Protein AF-A0A497B2B5-F1 (afdb_monomer_lite)

Secondary structure (DSSP, 8-state):
-EEEEEEE-TTS-EEEEEEE-----SS--SHHHHHHHHHHHHHHHHHHHHHHHHH--TT-EEEEEEES-HHHHHHHHHTT--EEE----------

pLDDT: mean 87.75, std 13.67, range [36.81, 96.06]

Foldseek 3Di:
DKKKWWKAALVRDIDIDMDDDDDPPQDDDDPVSVVVVVVRVVVRVVVVVVVCVVPPDPRMDTQEMEDCRPVVQVVVVVVVGHYDYDDDPPDPPDD

Radius of gyration: 14.52 Å; chains: 1; bounding box: 33×21×46 Å

Structure (mmCIF, N/CA/C/O backbone):
data_AF-A0A497B2B5-F1
#
_entry.id   AF-A0A497B2B5-F1
#
loop_
_atom_site.group_PDB
_atom_site.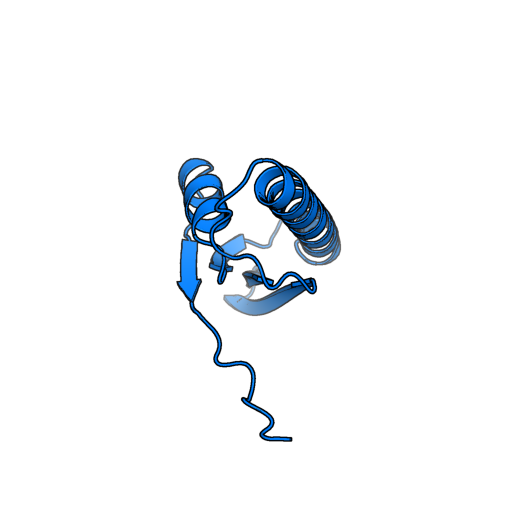id
_atom_site.type_symbol
_atom_site.label_atom_id
_atom_site.label_alt_id
_atom_site.label_comp_id
_atom_site.label_asym_id
_atom_site.label_entity_id
_atom_site.label_seq_id
_atom_site.pdbx_PDB_ins_code
_atom_site.Cartn_x
_atom_site.Cartn_y
_atom_site.Cartn_z
_atom_site.occupancy
_atom_site.B_iso_or_equiv
_atom_site.auth_seq_id
_atom_site.auth_comp_id
_atom_site.auth_asym_id
_atom_site.auth_atom_id
_atom_site.pdbx_PDB_model_num
ATOM 1 N N . MET A 1 1 ? -3.405 1.076 -10.715 1.00 90.25 1 MET A N 1
ATOM 2 C CA . MET A 1 1 ? -2.620 1.257 -9.483 1.00 90.25 1 MET A CA 1
ATOM 3 C C . MET A 1 1 ? -3.504 1.810 -8.380 1.00 90.25 1 MET A C 1
ATOM 5 O O . MET A 1 1 ? -4.002 2.931 -8.494 1.00 90.25 1 MET A O 1
ATOM 9 N N . PHE A 1 2 ? -3.686 1.042 -7.312 1.00 93.62 2 PHE A N 1
ATOM 10 C CA . PHE A 1 2 ? -4.452 1.431 -6.137 1.00 93.62 2 PHE A CA 1
ATOM 11 C C . PHE A 1 2 ? -3.840 0.903 -4.834 1.00 93.62 2 PHE A C 1
ATOM 13 O O . PHE A 1 2 ? -3.102 -0.081 -4.806 1.00 93.62 2 PHE A O 1
ATOM 20 N N . ILE A 1 3 ? -4.193 1.567 -3.735 1.00 94.88 3 ILE A N 1
ATOM 21 C CA . ILE A 1 3 ? -4.059 1.054 -2.370 1.00 94.88 3 ILE A CA 1
ATOM 22 C C . ILE A 1 3 ? -5.425 1.211 -1.712 1.00 94.88 3 ILE A C 1
ATOM 24 O O . ILE A 1 3 ? -5.982 2.312 -1.680 1.00 94.88 3 ILE A O 1
ATOM 28 N N . ARG A 1 4 ? -5.969 0.118 -1.184 1.00 95.38 4 ARG A N 1
ATOM 29 C CA . ARG A 1 4 ? -7.200 0.102 -0.396 1.00 95.38 4 ARG A CA 1
ATOM 30 C C . ARG A 1 4 ? -6.892 -0.446 0.982 1.00 95.38 4 ARG A C 1
ATOM 32 O O . ARG A 1 4 ? -6.310 -1.512 1.082 1.00 95.38 4 ARG A O 1
ATOM 39 N N . ALA A 1 5 ? -7.321 0.231 2.033 1.00 94.75 5 ALA A N 1
ATOM 40 C CA . ALA A 1 5 ? -7.276 -0.315 3.382 1.00 94.75 5 ALA A CA 1
ATOM 41 C C . ALA A 1 5 ? -8.675 -0.513 3.937 1.00 94.75 5 ALA A C 1
ATOM 43 O O . ALA A 1 5 ? -9.539 0.342 3.743 1.00 94.75 5 ALA A O 1
ATOM 44 N N . THR A 1 6 ? -8.861 -1.618 4.647 1.00 94.44 6 THR A N 1
ATOM 45 C CA . THR A 1 6 ? -10.015 -1.838 5.515 1.00 94.44 6 THR A CA 1
ATOM 46 C C . THR A 1 6 ? -9.635 -1.387 6.916 1.00 94.44 6 THR A C 1
ATOM 48 O O . THR A 1 6 ? -8.645 -1.858 7.478 1.00 94.44 6 THR A O 1
ATOM 51 N N . ILE A 1 7 ? -10.402 -0.448 7.457 1.00 93.00 7 ILE A N 1
ATOM 52 C CA . ILE A 1 7 ? -10.182 0.150 8.770 1.00 93.00 7 ILE A CA 1
ATOM 53 C C . ILE A 1 7 ? -11.348 -0.240 9.662 1.00 93.00 7 ILE A C 1
ATOM 55 O O . ILE A 1 7 ? -12.499 -0.145 9.239 1.00 93.00 7 ILE A O 1
ATOM 59 N N . ARG A 1 8 ? -11.043 -0.662 10.886 1.00 93.50 8 ARG A N 1
ATOM 60 C CA . ARG A 1 8 ? -12.016 -0.996 11.919 1.00 93.50 8 ARG A CA 1
ATOM 61 C C . ARG A 1 8 ? -12.015 0.075 12.997 1.00 93.50 8 ARG A C 1
ATOM 63 O O . ARG A 1 8 ? -10.952 0.473 13.469 1.00 93.50 8 ARG A O 1
ATOM 70 N N . ASN A 1 9 ? -13.197 0.536 13.382 1.00 90.75 9 ASN A N 1
ATOM 71 C CA . ASN A 1 9 ? -13.357 1.466 14.493 1.00 90.75 9 ASN A CA 1
ATOM 72 C C . ASN A 1 9 ? -13.510 0.725 15.835 1.00 90.75 9 ASN A C 1
ATOM 74 O O . ASN A 1 9 ? -13.653 -0.499 15.889 1.00 90.75 9 ASN A O 1
ATOM 78 N N . ARG A 1 10 ? -13.533 1.476 16.941 1.00 88.44 10 ARG A N 1
ATOM 79 C CA . ARG A 1 10 ? -13.710 0.931 18.299 1.00 88.44 10 ARG A CA 1
ATOM 80 C C . ARG A 1 10 ? -15.024 0.162 18.503 1.00 88.44 10 ARG A C 1
ATOM 82 O O . ARG A 1 10 ? -15.085 -0.707 19.369 1.00 88.44 10 ARG A O 1
ATOM 89 N N . ASN A 1 11 ? -16.053 0.464 17.715 1.00 90.62 11 ASN A N 1
ATOM 90 C CA . ASN A 1 11 ? -17.356 -0.203 17.777 1.00 90.62 11 ASN A CA 1
ATOM 91 C C . ASN A 1 11 ? -17.380 -1.519 16.978 1.00 90.62 11 ASN A C 1
ATOM 93 O O . ASN A 1 11 ? -18.387 -2.220 16.986 1.00 90.62 11 ASN A O 1
ATOM 97 N N . GLY A 1 12 ? -16.281 -1.864 16.296 1.00 89.44 12 GLY A N 1
ATOM 98 C CA . GLY A 1 12 ? -16.173 -3.045 15.440 1.00 89.44 12 GLY A CA 1
ATOM 99 C C . GLY A 1 12 ? -16.686 -2.837 14.013 1.00 89.44 12 GLY A C 1
ATOM 100 O O . GLY A 1 12 ? -16.625 -3.770 13.215 1.00 89.44 12 GLY A O 1
ATOM 101 N N . GLU A 1 13 ? -17.153 -1.638 13.662 1.00 91.75 13 GLU A N 1
ATOM 102 C CA . GLU A 1 13 ? -17.589 -1.322 12.302 1.00 91.75 13 GLU A CA 1
ATOM 103 C C . GLU A 1 13 ? -16.375 -1.127 11.398 1.00 91.75 13 GLU A C 1
ATOM 105 O O . GLU A 1 13 ? -15.343 -0.585 11.811 1.00 91.75 13 GLU A O 1
ATOM 110 N N . THR A 1 14 ? -16.508 -1.551 10.143 1.00 92.88 14 THR A N 1
ATOM 111 C CA . THR A 1 14 ? -15.442 -1.450 9.153 1.00 92.88 14 THR A CA 1
ATOM 112 C C . THR A 1 14 ? -15.820 -0.509 8.020 1.00 92.88 14 THR A C 1
ATOM 114 O O . THR A 1 14 ? -16.965 -0.448 7.577 1.00 92.88 14 THR A O 1
ATOM 117 N N . PHE A 1 15 ? -14.836 0.232 7.526 1.00 91.94 15 PHE A N 1
ATOM 118 C CA . PHE A 1 15 ? -14.964 1.039 6.320 1.00 91.94 15 PHE A CA 1
ATOM 119 C C . PHE A 1 15 ? -13.692 0.936 5.489 1.00 91.94 15 PHE A C 1
ATOM 121 O O . PHE A 1 15 ? -12.637 0.519 5.972 1.00 91.94 15 PHE A O 1
ATOM 128 N N . THR A 1 16 ? -13.791 1.304 4.213 1.00 92.56 16 THR A N 1
ATOM 129 C CA . THR A 1 16 ? -12.659 1.218 3.293 1.00 92.56 16 THR A CA 1
ATOM 130 C C . THR A 1 16 ? -12.162 2.592 2.883 1.00 92.56 16 THR A C 1
ATOM 132 O O . THR A 1 16 ? -12.925 3.525 2.635 1.00 92.56 16 THR A O 1
ATOM 135 N N . VAL A 1 17 ? -10.844 2.710 2.787 1.00 92.44 17 VAL A N 1
ATOM 136 C CA . VAL A 1 17 ? -10.165 3.889 2.264 1.00 92.44 17 VAL A CA 1
ATOM 137 C C . VAL A 1 17 ? -9.369 3.457 1.048 1.00 92.44 17 VAL A C 1
ATOM 139 O O . VAL A 1 17 ? -8.369 2.758 1.180 1.00 92.44 17 VAL A O 1
ATOM 142 N N . LYS A 1 18 ? -9.807 3.884 -0.139 1.00 93.69 18 LYS A N 1
ATOM 143 C CA . LYS A 1 18 ? -9.114 3.640 -1.410 1.00 93.69 18 LYS A CA 1
ATOM 144 C C . LYS A 1 18 ? -8.445 4.913 -1.922 1.00 93.69 18 LYS A C 1
ATOM 146 O O . LYS A 1 18 ? -9.025 6.005 -1.869 1.00 93.69 18 LYS A O 1
ATOM 151 N N . VAL A 1 19 ? -7.226 4.775 -2.424 1.00 94.38 19 VAL A N 1
ATOM 152 C CA . VAL A 1 19 ? -6.553 5.759 -3.274 1.00 94.38 19 VAL A CA 1
ATOM 153 C C . VAL A 1 19 ? -6.075 5.077 -4.541 1.00 94.38 19 VAL A C 1
ATOM 155 O O . VAL A 1 19 ? -5.738 3.896 -4.530 1.00 94.38 19 VAL A O 1
ATOM 158 N N . GLU A 1 20 ? -6.025 5.835 -5.623 1.00 94.19 20 GLU A N 1
ATOM 159 C CA . GLU A 1 20 ? -5.607 5.342 -6.926 1.00 94.19 20 GLU A CA 1
ATOM 160 C C . GLU A 1 20 ? -4.854 6.423 -7.692 1.00 94.19 20 GLU A C 1
ATOM 162 O O . GLU A 1 20 ? -4.980 7.627 -7.428 1.00 94.19 20 GLU A O 1
ATOM 167 N N . ASN A 1 21 ? -4.041 5.983 -8.641 1.00 91.38 21 ASN A N 1
ATOM 168 C CA . ASN A 1 21 ? -3.448 6.843 -9.645 1.00 91.38 21 ASN A CA 1
ATOM 169 C C . ASN A 1 21 ? -3.355 6.118 -10.991 1.00 91.38 21 ASN A C 1
ATOM 171 O O . ASN A 1 21 ? -3.345 4.890 -11.083 1.00 91.38 21 ASN A O 1
ATOM 175 N N . LYS A 1 22 ? -3.294 6.914 -12.061 1.00 86.75 22 LYS A N 1
ATOM 176 C CA . LYS A 1 22 ? -3.133 6.403 -13.421 1.00 86.75 22 LYS A CA 1
ATOM 177 C C . LYS A 1 22 ? -1.660 6.084 -13.662 1.00 86.75 22 LYS A C 1
ATOM 179 O O . LYS A 1 22 ? -0.838 6.988 -13.815 1.00 86.75 22 LYS A O 1
ATOM 184 N N . CYS A 1 23 ? -1.337 4.799 -13.678 1.00 85.44 23 CYS A N 1
ATOM 185 C CA . CYS A 1 23 ? -0.044 4.275 -14.090 1.00 85.44 23 CYS A CA 1
ATOM 186 C C . CYS A 1 23 ? -0.255 2.858 -14.626 1.00 85.44 23 CYS A C 1
ATOM 188 O O . CYS A 1 23 ? -0.703 1.979 -13.893 1.00 85.44 23 CYS A O 1
ATOM 190 N N . ASN A 1 24 ? 0.059 2.663 -15.907 1.00 81.75 24 ASN A N 1
ATOM 191 C CA . ASN A 1 24 ? -0.125 1.387 -16.607 1.00 81.75 24 ASN A CA 1
ATOM 192 C C . ASN A 1 24 ? 1.111 0.477 -16.489 1.00 81.75 24 ASN A C 1
ATOM 194 O O . ASN A 1 24 ? 1.150 -0.605 -17.066 1.00 81.75 24 ASN A O 1
ATOM 198 N N . I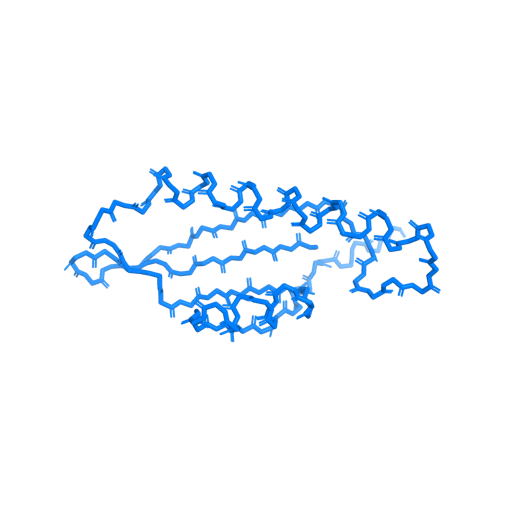LE A 1 25 ? 2.141 0.927 -15.767 1.00 84.25 25 ILE A N 1
ATOM 199 C CA . ILE A 1 25 ? 3.351 0.156 -15.497 1.00 84.25 25 ILE A CA 1
ATOM 200 C C . ILE A 1 25 ? 3.139 -0.539 -14.152 1.00 84.25 25 ILE A C 1
ATOM 202 O O . ILE A 1 25 ? 3.092 0.130 -13.123 1.00 84.25 25 ILE A O 1
ATOM 206 N N . LEU A 1 26 ? 2.998 -1.865 -14.165 1.00 76.69 26 LEU A N 1
ATOM 207 C CA . LEU A 1 26 ? 2.949 -2.689 -12.946 1.00 76.69 26 LEU A CA 1
ATOM 208 C C . LEU A 1 26 ? 4.307 -3.323 -12.629 1.00 76.69 26 LEU A C 1
ATOM 210 O O . LEU A 1 26 ? 4.643 -3.529 -11.466 1.00 76.69 26 LEU A O 1
ATOM 214 N N . ILE A 1 27 ? 5.085 -3.618 -13.673 1.00 85.50 27 ILE A N 1
ATOM 215 C CA . ILE A 1 27 ? 6.431 -4.183 -13.590 1.00 85.50 27 ILE A CA 1
ATOM 216 C C . ILE A 1 27 ? 7.307 -3.392 -14.573 1.00 85.50 27 ILE A C 1
ATOM 218 O O . ILE A 1 27 ? 7.162 -3.585 -15.783 1.00 85.50 27 ILE A O 1
ATOM 222 N N . PRO A 1 28 ? 8.169 -2.475 -14.098 1.00 89.44 28 PRO A N 1
ATOM 223 C CA . PRO A 1 28 ? 9.036 -1.692 -14.973 1.00 89.44 28 PRO A CA 1
ATOM 224 C C . PRO A 1 28 ? 10.111 -2.576 -15.622 1.00 89.44 28 PRO A C 1
ATOM 226 O O . PRO A 1 28 ? 10.746 -3.393 -14.959 1.00 89.44 28 PRO A O 1
ATOM 229 N N . ARG A 1 29 ? 10.341 -2.394 -16.925 1.00 91.94 29 ARG A N 1
ATOM 230 C CA . ARG A 1 29 ? 11.302 -3.159 -17.743 1.00 91.94 29 ARG A CA 1
ATOM 231 C C . ARG A 1 29 ? 12.497 -2.333 -18.218 1.00 91.94 29 ARG A C 1
ATOM 233 O O . ARG A 1 29 ? 13.410 -2.870 -18.835 1.00 91.94 29 ARG A O 1
ATOM 240 N N . SER A 1 30 ? 12.507 -1.028 -17.949 1.00 94.75 30 SER A N 1
ATOM 241 C CA . SER A 1 30 ? 13.588 -0.116 -18.341 1.00 94.75 30 SER A CA 1
ATOM 242 C C . SER A 1 30 ? 13.884 0.926 -17.263 1.00 94.75 30 SER A C 1
ATOM 244 O O . SER A 1 30 ? 13.059 1.191 -16.391 1.00 94.75 30 SER A O 1
ATOM 246 N N . THR A 1 31 ? 15.047 1.582 -17.331 1.00 94.31 31 THR A N 1
ATOM 247 C CA . THR A 1 31 ? 15.426 2.670 -16.407 1.00 94.31 31 THR A CA 1
ATOM 248 C C . THR A 1 31 ? 14.418 3.821 -16.417 1.00 94.31 31 THR A C 1
ATOM 250 O O . THR A 1 31 ? 14.081 4.368 -15.368 1.00 94.31 31 THR A O 1
ATOM 253 N N . LYS A 1 32 ? 13.883 4.161 -17.596 1.00 93.44 32 LYS A N 1
ATOM 254 C CA . LYS A 1 32 ? 12.852 5.197 -17.736 1.00 93.44 32 LYS A CA 1
ATOM 255 C C . LYS A 1 32 ? 11.547 4.779 -17.056 1.00 93.44 32 LYS A C 1
ATOM 257 O O . LYS A 1 32 ? 10.958 5.571 -16.326 1.00 93.44 32 LYS A O 1
ATOM 262 N N . GLU A 1 33 ? 11.114 3.538 -17.270 1.00 93.06 33 GLU A N 1
ATOM 263 C CA . GLU A 1 33 ? 9.918 2.998 -16.617 1.00 93.06 33 GLU A CA 1
ATOM 264 C C . GLU A 1 33 ? 10.092 2.893 -15.106 1.00 93.06 33 GLU A C 1
ATOM 266 O O . GLU A 1 33 ? 9.158 3.218 -14.385 1.00 93.06 33 GLU A O 1
ATOM 271 N N . ASN A 1 34 ? 11.283 2.527 -14.624 1.00 92.56 34 ASN A N 1
ATOM 272 C CA . ASN A 1 34 ? 11.605 2.515 -13.198 1.00 92.56 34 ASN A CA 1
ATOM 273 C C . ASN A 1 34 ? 11.368 3.890 -12.569 1.00 92.56 34 ASN A C 1
ATOM 275 O O . ASN A 1 34 ? 10.659 3.993 -11.571 1.00 92.56 34 ASN A O 1
ATOM 279 N N . PHE A 1 35 ? 11.904 4.956 -13.170 1.00 93.94 35 PHE A N 1
ATOM 280 C CA . PHE A 1 35 ? 11.727 6.308 -12.639 1.00 93.94 35 PHE A CA 1
ATOM 281 C C . PHE A 1 35 ? 10.245 6.702 -12.545 1.00 93.94 35 PH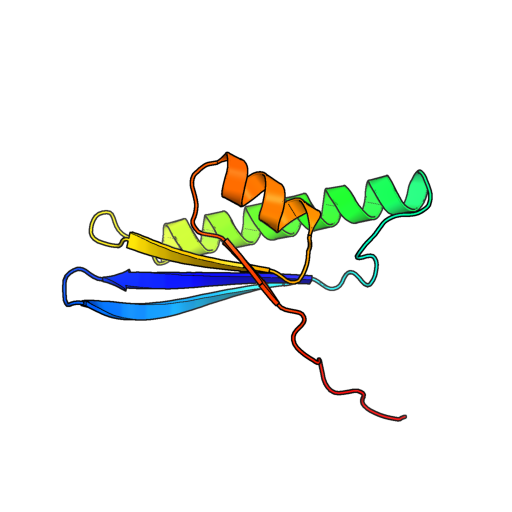E A C 1
ATOM 283 O O . PHE A 1 35 ? 9.793 7.200 -11.513 1.00 93.94 35 PHE A O 1
ATOM 290 N N . ILE A 1 36 ? 9.469 6.423 -13.598 1.00 93.19 36 ILE A N 1
ATOM 291 C CA . ILE A 1 36 ? 8.026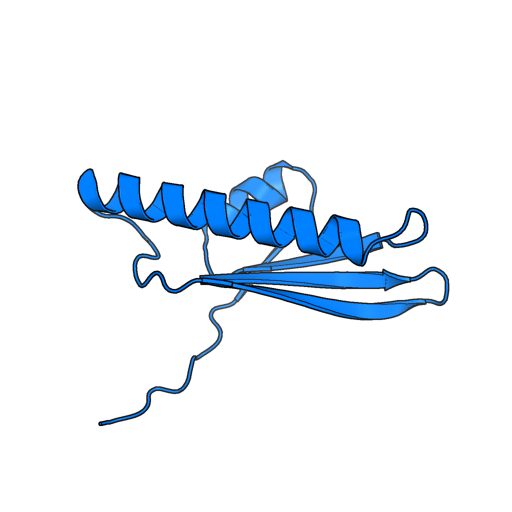 6.701 -13.628 1.00 93.19 36 ILE A CA 1
ATOM 292 C C . ILE A 1 36 ? 7.296 5.855 -12.575 1.00 93.19 36 ILE A C 1
ATOM 294 O O . ILE A 1 36 ? 6.522 6.393 -11.786 1.00 93.19 36 ILE A O 1
ATOM 298 N N . PHE A 1 37 ? 7.560 4.551 -12.535 1.00 94.19 37 PHE A N 1
ATOM 299 C CA . PHE A 1 37 ? 6.914 3.601 -11.636 1.00 94.19 37 PHE A CA 1
ATOM 300 C C . PHE A 1 37 ? 7.139 3.953 -10.163 1.00 94.19 37 PHE A C 1
ATOM 302 O O . PHE A 1 37 ? 6.174 4.093 -9.411 1.00 94.19 37 PHE A O 1
ATOM 309 N N . TYR A 1 38 ? 8.391 4.162 -9.749 1.00 93.62 38 TYR A N 1
ATOM 310 C CA . TYR A 1 38 ? 8.708 4.481 -8.356 1.00 93.62 38 TYR A CA 1
ATOM 311 C C . TYR A 1 38 ? 8.173 5.852 -7.940 1.00 93.62 38 TYR A C 1
ATOM 313 O O . TYR A 1 38 ? 7.657 5.993 -6.831 1.00 93.62 38 TYR A O 1
ATOM 321 N N . SER A 1 39 ? 8.203 6.844 -8.838 1.00 94.25 39 SER A N 1
ATOM 322 C CA . SER A 1 39 ? 7.575 8.145 -8.588 1.00 94.25 39 SER A CA 1
ATOM 323 C C . SER A 1 39 ? 6.065 8.005 -8.350 1.00 94.25 39 SER A C 1
ATOM 325 O O . SER A 1 39 ? 5.536 8.541 -7.373 1.00 94.25 39 SER A O 1
ATOM 327 N N . ARG A 1 40 ? 5.370 7.209 -9.177 1.00 94.56 40 ARG A N 1
ATOM 328 C CA . ARG A 1 40 ? 3.933 6.935 -9.019 1.00 94.56 40 ARG A CA 1
ATOM 329 C C . ARG A 1 40 ? 3.617 6.127 -7.764 1.00 94.56 40 ARG A C 1
ATOM 331 O O . ARG A 1 40 ? 2.607 6.407 -7.123 1.00 94.56 40 ARG A O 1
ATOM 338 N N . CYS A 1 41 ? 4.467 5.178 -7.378 1.00 94.38 41 CYS A N 1
ATOM 339 C CA . CYS A 1 41 ? 4.346 4.464 -6.104 1.00 94.38 41 CYS A CA 1
ATOM 340 C C . CYS A 1 41 ? 4.451 5.425 -4.911 1.00 94.38 41 CYS A C 1
ATOM 342 O O . CYS A 1 41 ? 3.612 5.381 -4.013 1.00 94.38 41 CYS A O 1
ATOM 344 N N . GLY A 1 42 ? 5.434 6.332 -4.924 1.00 94.50 42 GLY A N 1
ATOM 345 C CA . GLY A 1 42 ? 5.607 7.347 -3.883 1.00 94.50 42 GLY A CA 1
ATOM 346 C C . GLY A 1 42 ? 4.416 8.302 -3.781 1.00 94.50 42 GLY A C 1
ATOM 347 O O . GLY A 1 42 ? 3.911 8.545 -2.687 1.00 94.50 42 GLY A O 1
ATOM 348 N N . GLU A 1 43 ? 3.905 8.786 -4.918 1.00 95.19 43 GLU A N 1
ATOM 349 C CA . GLU A 1 43 ? 2.697 9.622 -4.962 1.00 95.19 43 GLU A CA 1
ATOM 350 C C . GLU A 1 43 ? 1.481 8.894 -4.362 1.00 95.19 43 GLU A C 1
ATOM 352 O O . GLU A 1 43 ? 0.713 9.475 -3.591 1.00 95.19 43 GLU A O 1
ATOM 357 N N . LEU A 1 44 ? 1.312 7.610 -4.695 1.00 94.62 44 LEU A N 1
ATOM 358 C CA . LEU A 1 44 ? 0.210 6.787 -4.203 1.00 94.62 44 LEU A CA 1
ATOM 35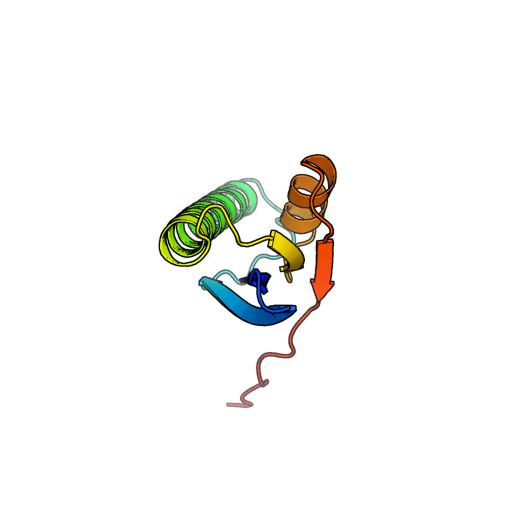9 C C . LEU A 1 44 ? 0.294 6.576 -2.685 1.00 94.62 44 LEU A C 1
ATOM 361 O O . LEU A 1 44 ? -0.703 6.767 -1.988 1.00 94.62 44 LEU A O 1
ATOM 365 N N . LEU A 1 45 ? 1.486 6.264 -2.167 1.00 94.75 45 LEU A N 1
ATOM 366 C CA . LEU A 1 45 ? 1.746 6.126 -0.731 1.00 94.75 45 LEU A CA 1
ATOM 367 C C . LEU A 1 45 ? 1.507 7.435 0.026 1.00 94.75 45 LEU A C 1
ATOM 369 O O . LEU A 1 45 ? 0.883 7.420 1.085 1.00 94.75 45 LEU A O 1
ATOM 373 N N . ALA A 1 46 ? 1.939 8.573 -0.521 1.00 95.12 46 ALA A N 1
ATOM 374 C CA . ALA A 1 46 ? 1.712 9.877 0.097 1.00 95.12 46 ALA A CA 1
ATOM 375 C C . ALA A 1 46 ? 0.211 10.201 0.201 1.00 95.12 46 ALA A C 1
ATOM 377 O O . ALA A 1 46 ? -0.274 10.590 1.267 1.00 95.12 46 ALA A O 1
ATOM 378 N N . LYS A 1 47 ? -0.552 9.976 -0.881 1.00 95.00 47 LYS A N 1
ATOM 379 C CA . LYS A 1 47 ? -2.017 10.135 -0.879 1.00 95.00 47 LYS A CA 1
ATOM 380 C C . LYS A 1 47 ? -2.687 9.198 0.120 1.00 95.00 47 LYS A C 1
ATOM 382 O O . LYS A 1 47 ? -3.599 9.618 0.833 1.00 95.00 47 LYS A O 1
ATOM 387 N N . PHE A 1 48 ? -2.242 7.944 0.170 1.00 94.81 48 PHE A N 1
ATOM 388 C CA . PHE A 1 48 ? -2.752 6.955 1.111 1.00 94.81 48 PHE A CA 1
ATOM 389 C C . PHE A 1 48 ? -2.504 7.393 2.558 1.00 94.81 48 PHE A C 1
ATOM 391 O O . PHE A 1 48 ? -3.457 7.501 3.325 1.00 94.81 48 PHE A O 1
ATOM 398 N N . GLY A 1 49 ? -1.265 7.750 2.906 1.00 92.44 49 GLY A N 1
ATOM 399 C CA . GLY A 1 49 ? -0.897 8.221 4.242 1.00 92.44 49 GLY A CA 1
ATOM 400 C C . GLY A 1 49 ? -1.686 9.458 4.674 1.00 92.44 49 GLY A C 1
ATOM 401 O O . GLY A 1 49 ? -2.135 9.539 5.817 1.00 92.44 49 GLY A O 1
ATOM 402 N N . TRP A 1 50 ? -1.947 10.389 3.751 1.00 93.94 50 TRP A N 1
ATOM 403 C CA . TRP A 1 50 ? -2.784 11.552 4.044 1.00 93.94 50 TRP A CA 1
ATOM 404 C C . TRP A 1 50 ? -4.248 11.179 4.315 1.00 93.94 50 TRP A C 1
ATOM 406 O O . TRP A 1 50 ? -4.832 11.675 5.281 1.00 93.94 50 TRP A O 1
ATOM 416 N N . LYS A 1 51 ? -4.840 10.268 3.525 1.00 92.19 51 LYS A N 1
ATOM 417 C CA . LYS A 1 51 ? -6.194 9.764 3.806 1.00 92.19 51 LYS A CA 1
ATOM 418 C C . LYS A 1 51 ? -6.252 8.998 5.128 1.00 92.19 51 LYS A C 1
ATOM 420 O O . LYS A 1 51 ? -7.172 9.241 5.901 1.00 92.19 51 LYS A O 1
ATOM 425 N N . ILE A 1 52 ? -5.286 8.125 5.413 1.00 91.38 52 ILE A N 1
ATOM 426 C CA . ILE A 1 52 ? -5.222 7.401 6.690 1.00 91.38 52 ILE A CA 1
ATOM 427 C C . ILE A 1 52 ? -5.164 8.386 7.853 1.00 91.38 52 ILE A C 1
ATOM 429 O O . ILE A 1 52 ? -5.980 8.289 8.757 1.00 91.38 52 ILE A O 1
ATOM 433 N N . ARG A 1 53 ? -4.307 9.409 7.798 1.00 89.62 53 ARG A N 1
ATOM 434 C CA . ARG A 1 53 ? -4.248 10.435 8.848 1.00 89.62 53 ARG A CA 1
ATOM 435 C C . ARG A 1 53 ? -5.565 11.200 9.027 1.00 89.62 53 ARG A C 1
ATOM 437 O O . ARG A 1 53 ? -5.863 11.641 10.130 1.00 89.62 53 ARG A O 1
ATOM 444 N N . LYS A 1 54 ? -6.333 11.390 7.951 1.00 88.19 54 LYS A N 1
ATOM 445 C CA . LYS A 1 54 ? -7.626 12.085 7.991 1.00 88.19 54 LYS A CA 1
ATOM 446 C C . LYS A 1 54 ? -8.748 11.226 8.586 1.00 88.19 54 LYS A C 1
ATOM 448 O O . LYS A 1 54 ? -9.617 11.778 9.250 1.00 88.19 54 LYS A O 1
ATOM 453 N N . TYR A 1 55 ? -8.755 9.920 8.314 1.00 82.38 55 TYR A N 1
ATOM 454 C CA . TYR A 1 55 ? -9.885 9.033 8.633 1.00 82.38 55 TYR A CA 1
ATOM 455 C C . TYR A 1 55 ? -9.603 8.007 9.738 1.00 82.38 55 TYR A C 1
ATOM 457 O O . TYR A 1 55 ? -10.542 7.423 10.264 1.00 82.38 55 TYR A O 1
ATOM 465 N N . CYS A 1 56 ? -8.341 7.766 10.083 1.00 82.50 56 CYS A N 1
ATOM 466 C CA . CYS A 1 56 ? -7.926 6.815 11.108 1.00 82.50 56 CYS A CA 1
ATOM 467 C C . CYS A 1 56 ? -7.496 7.608 12.349 1.00 82.50 56 CYS A C 1
ATOM 469 O O . CYS A 1 56 ? -6.372 8.111 12.419 1.00 82.50 56 CYS A O 1
ATOM 471 N N . THR A 1 57 ? -8.411 7.773 13.303 1.00 81.06 57 THR A N 1
ATOM 472 C CA . THR A 1 57 ? -8.099 8.328 14.628 1.00 81.06 57 THR A CA 1
ATOM 473 C C . THR A 1 57 ? -7.391 7.276 15.493 1.00 81.06 57 THR A C 1
ATOM 475 O O . THR A 1 57 ? -7.213 6.130 15.081 1.00 81.06 57 THR A O 1
ATOM 478 N N . SER A 1 58 ? -6.921 7.652 16.685 1.00 80.06 58 SER A N 1
ATOM 479 C CA . SER A 1 58 ? -6.098 6.783 17.550 1.00 80.06 58 SER A CA 1
ATOM 480 C C . SER A 1 58 ? -6.788 5.492 18.012 1.00 80.06 58 SER A C 1
ATOM 482 O O . SER A 1 58 ? -6.132 4.578 18.493 1.00 80.06 58 SER A O 1
ATOM 484 N N . ASP A 1 59 ? -8.109 5.434 17.904 1.00 84.62 59 ASP A N 1
ATOM 485 C CA . ASP A 1 59 ? -8.983 4.328 18.288 1.00 84.62 59 ASP A CA 1
ATOM 486 C C . ASP A 1 59 ? -9.338 3.390 17.118 1.00 84.62 59 ASP A C 1
ATOM 488 O O . ASP A 1 59 ? -10.201 2.525 17.259 1.00 84.62 59 ASP A O 1
ATOM 492 N N . TYR A 1 60 ? -8.705 3.578 15.956 1.00 89.38 60 TYR A N 1
ATOM 493 C CA . TYR A 1 60 ? -8.987 2.834 14.731 1.00 89.38 60 TYR A CA 1
ATOM 494 C C . TYR A 1 60 ? -7.803 1.926 14.395 1.00 89.38 60 TYR A C 1
ATOM 496 O O . TYR A 1 60 ? -6.643 2.294 14.589 1.00 89.38 60 TYR A O 1
ATOM 504 N N . THR A 1 61 ? -8.090 0.747 13.849 1.00 91.19 61 THR A N 1
ATOM 505 C CA . THR A 1 61 ? -7.073 -0.231 13.446 1.00 91.19 61 THR A CA 1
ATOM 506 C C . THR A 1 61 ? -7.158 -0.522 11.956 1.00 91.19 61 THR A C 1
ATOM 508 O O . THR A 1 61 ? -8.242 -0.686 11.399 1.00 91.19 61 THR A O 1
ATOM 511 N N . ILE A 1 62 ? -6.004 -0.605 11.292 1.00 92.81 62 ILE A N 1
ATOM 512 C CA . ILE A 1 62 ? -5.928 -1.078 9.907 1.00 92.81 62 ILE A CA 1
ATOM 513 C C . ILE A 1 62 ? -5.924 -2.607 9.942 1.00 92.81 62 ILE A C 1
ATOM 515 O O . ILE A 1 62 ? -4.962 -3.209 10.410 1.00 92.81 62 ILE A O 1
ATOM 519 N N . ASP A 1 63 ? -6.985 -3.228 9.430 1.00 93.31 63 ASP A N 1
ATOM 520 C CA . ASP A 1 63 ? -7.134 -4.688 9.429 1.00 93.31 63 ASP A CA 1
ATOM 521 C C . ASP A 1 63 ? -6.374 -5.343 8.271 1.00 93.31 63 ASP A C 1
ATOM 523 O O . ASP A 1 63 ? -5.784 -6.413 8.421 1.00 93.31 63 ASP A O 1
ATOM 527 N N . CYS A 1 64 ? -6.433 -4.732 7.086 1.00 95.31 64 CYS A N 1
ATOM 528 C CA . CYS A 1 64 ? -5.818 -5.257 5.871 1.00 95.31 64 CYS A CA 1
ATOM 529 C C . CYS A 1 64 ? -5.600 -4.142 4.848 1.00 95.31 64 CYS A C 1
ATOM 531 O O . CYS A 1 64 ? -6.439 -3.246 4.712 1.00 95.31 64 CYS A O 1
ATOM 533 N N . ILE A 1 65 ? -4.496 -4.225 4.106 1.00 96.00 65 ILE A N 1
ATOM 534 C CA . ILE A 1 65 ? -4.213 -3.378 2.949 1.00 96.00 65 ILE A CA 1
ATOM 535 C C . ILE A 1 65 ? -4.185 -4.233 1.679 1.00 96.00 65 ILE A C 1
ATOM 537 O O . ILE A 1 65 ? -3.451 -5.208 1.587 1.00 96.00 65 ILE A O 1
ATOM 541 N N . VAL A 1 66 ? -4.944 -3.831 0.670 1.00 96.06 66 VAL A N 1
ATOM 542 C CA . VAL A 1 66 ? -5.035 -4.468 -0.643 1.00 96.06 66 VAL A CA 1
ATOM 543 C C . VAL A 1 66 ? -4.419 -3.551 -1.699 1.00 96.06 66 VAL A C 1
ATOM 545 O O . VAL A 1 66 ? -4.689 -2.347 -1.707 1.00 96.06 66 VAL A O 1
ATOM 548 N N . THR A 1 67 ? -3.615 -4.100 -2.609 1.00 94.81 67 THR A N 1
ATOM 549 C CA . THR A 1 67 ? -3.035 -3.351 -3.738 1.00 94.81 67 THR A CA 1
ATOM 550 C C . THR A 1 67 ? -2.864 -4.228 -4.983 1.00 94.81 67 THR A C 1
ATOM 552 O O . THR A 1 67 ? -2.633 -5.431 -4.873 1.00 94.81 67 THR A O 1
ATOM 555 N N . ASP A 1 68 ? -2.942 -3.614 -6.165 1.00 91.94 68 ASP A N 1
ATOM 556 C CA . ASP A 1 68 ? -2.600 -4.205 -7.470 1.00 91.94 68 ASP A CA 1
ATOM 557 C C . ASP A 1 68 ? -1.104 -4.067 -7.814 1.00 91.94 68 ASP A C 1
ATOM 559 O O . ASP A 1 68 ? -0.684 -4.417 -8.917 1.00 91.94 68 ASP A O 1
ATOM 563 N N . VAL A 1 69 ? -0.278 -3.559 -6.891 1.00 92.06 69 VAL A N 1
ATOM 564 C CA . VAL A 1 69 ? 1.155 -3.321 -7.109 1.00 92.06 69 VAL A CA 1
ATOM 565 C C . VAL A 1 69 ? 1.98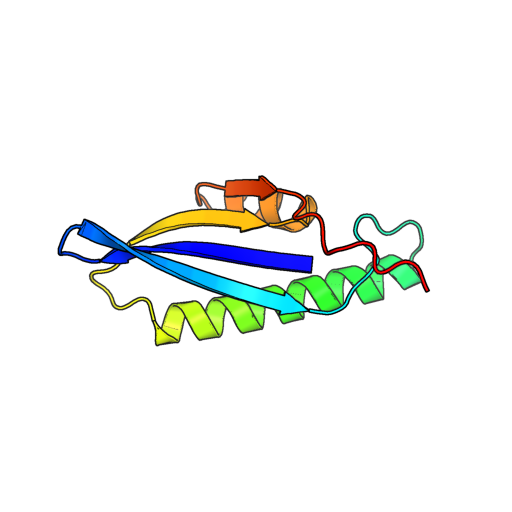8 -4.278 -6.251 1.00 92.06 69 VAL A C 1
ATOM 567 O O . VAL A 1 69 ? 2.106 -4.057 -5.041 1.00 92.06 69 VAL A O 1
ATOM 570 N N . PRO A 1 70 ? 2.632 -5.308 -6.839 1.00 91.44 70 PRO A N 1
ATOM 571 C CA . PRO A 1 70 ? 3.368 -6.316 -6.069 1.00 91.44 70 PRO A CA 1
ATOM 572 C C . PRO A 1 70 ? 4.461 -5.718 -5.174 1.00 91.44 70 PRO A C 1
ATOM 574 O O . PRO A 1 70 ? 4.572 -6.085 -4.007 1.00 91.44 70 PRO A O 1
ATOM 577 N N . PHE A 1 71 ? 5.200 -4.733 -5.694 1.00 91.62 71 PHE A N 1
ATOM 578 C CA . PHE A 1 71 ? 6.238 -4.011 -4.953 1.00 91.62 71 PHE A CA 1
ATOM 579 C C . PHE A 1 71 ? 5.701 -3.341 -3.675 1.00 91.62 71 PHE A C 1
ATOM 581 O O . PHE A 1 71 ? 6.322 -3.420 -2.617 1.00 91.62 71 PHE A O 1
ATOM 588 N N . LEU A 1 72 ? 4.531 -2.696 -3.748 1.00 93.50 72 LEU A N 1
ATOM 589 C CA . LEU A 1 72 ? 3.939 -2.027 -2.587 1.00 93.50 72 LEU A CA 1
ATOM 590 C C . LEU A 1 72 ? 3.430 -3.031 -1.558 1.00 93.50 72 LEU A C 1
ATOM 592 O O . LEU A 1 72 ? 3.598 -2.803 -0.362 1.00 93.50 72 LEU A O 1
ATOM 596 N N . ARG A 1 73 ? 2.842 -4.145 -2.011 1.00 94.94 73 ARG A N 1
ATOM 597 C CA . ARG A 1 73 ? 2.402 -5.234 -1.131 1.00 94.94 73 ARG A CA 1
ATOM 598 C C . ARG A 1 73 ? 3.572 -5.752 -0.295 1.00 94.94 73 ARG A C 1
ATOM 600 O O . ARG A 1 73 ? 3.451 -5.827 0.922 1.00 94.94 73 ARG A O 1
ATOM 607 N N . GLU A 1 74 ? 4.698 -6.062 -0.934 1.00 93.81 74 GLU A N 1
ATOM 608 C CA . GLU A 1 74 ? 5.901 -6.541 -0.248 1.00 93.81 74 GLU A CA 1
ATOM 609 C C . GLU A 1 74 ? 6.398 -5.524 0.787 1.00 93.81 74 GLU A C 1
ATOM 611 O O . GLU A 1 74 ? 6.514 -5.857 1.963 1.00 93.81 74 GLU A O 1
ATOM 616 N N . LYS A 1 75 ? 6.570 -4.253 0.398 1.00 93.69 75 LYS A N 1
ATOM 617 C CA . LYS A 1 75 ? 7.071 -3.206 1.307 1.00 93.69 75 LYS A CA 1
ATOM 618 C C . LYS A 1 75 ? 6.148 -2.934 2.496 1.00 93.69 75 LYS A C 1
ATOM 620 O O . LYS A 1 75 ? 6.615 -2.724 3.616 1.00 93.69 75 LYS A O 1
ATOM 625 N N . LEU A 1 76 ? 4.835 -2.941 2.278 1.00 93.88 76 LEU A N 1
ATOM 626 C CA . LEU A 1 76 ? 3.855 -2.771 3.351 1.00 93.88 76 LEU A CA 1
ATOM 627 C C . LEU A 1 76 ? 3.809 -4.006 4.265 1.00 93.88 76 LEU A C 1
ATOM 629 O O . LEU A 1 76 ? 3.691 -3.854 5.479 1.00 93.88 76 LEU A O 1
ATOM 633 N N . SER A 1 77 ? 3.977 -5.210 3.711 1.00 94.38 77 SER A N 1
ATOM 634 C CA . SER A 1 77 ? 4.095 -6.441 4.498 1.00 94.38 77 SER A CA 1
ATOM 635 C C . SER A 1 77 ? 5.353 -6.453 5.366 1.00 94.38 77 SER A C 1
ATOM 637 O O . SER A 1 77 ? 5.273 -6.793 6.543 1.00 94.38 77 SER A O 1
ATOM 639 N N . GLU A 1 78 ? 6.502 -6.049 4.815 1.00 95.19 78 GLU A N 1
ATOM 640 C CA . GLU A 1 78 ? 7.767 -5.887 5.552 1.00 95.19 78 GLU A CA 1
ATOM 641 C C . GLU A 1 78 ? 7.638 -4.865 6.691 1.00 95.19 78 GLU A C 1
ATOM 643 O O . GLU A 1 78 ? 8.292 -4.991 7.722 1.00 95.19 78 GLU A O 1
ATOM 648 N N . SER A 1 79 ? 6.754 -3.876 6.529 1.00 92.25 79 SER A N 1
ATOM 649 C CA . SER A 1 79 ? 6.445 -2.872 7.554 1.00 92.25 79 SER A CA 1
ATOM 650 C C . SER A 1 79 ? 5.470 -3.375 8.633 1.00 92.25 79 SER A C 1
ATOM 652 O O . SER A 1 79 ? 5.074 -2.602 9.503 1.00 92.25 79 SER A O 1
ATOM 654 N N . GLY A 1 80 ? 5.066 -4.650 8.584 1.00 93.06 80 GLY A N 1
ATOM 655 C CA . GLY A 1 80 ? 4.209 -5.294 9.582 1.00 93.06 80 GLY A CA 1
ATOM 656 C C . GLY A 1 80 ? 2.705 -5.202 9.313 1.00 93.06 80 GLY A C 1
ATOM 657 O O . GLY A 1 80 ? 1.913 -5.641 10.146 1.00 93.06 80 GLY A O 1
ATOM 658 N N . PHE A 1 81 ? 2.278 -4.662 8.167 1.00 93.75 81 PHE A N 1
ATOM 659 C CA . PHE A 1 81 ? 0.859 -4.647 7.810 1.00 93.75 81 PHE A CA 1
ATOM 660 C C . PHE A 1 81 ? 0.417 -5.999 7.247 1.00 93.75 81 PHE A C 1
ATOM 662 O O . PHE A 1 81 ? 1.125 -6.630 6.460 1.00 93.75 81 PHE A O 1
ATOM 669 N N . LYS A 1 82 ? -0.813 -6.415 7.564 1.00 95.38 82 LYS A N 1
ATOM 670 C CA . LYS A 1 82 ? -1.472 -7.485 6.811 1.00 95.38 82 LYS A CA 1
ATOM 671 C C . LYS A 1 82 ? -1.785 -6.966 5.407 1.00 95.38 82 LYS A C 1
ATOM 673 O O . LYS A 1 82 ? -2.524 -5.990 5.268 1.00 95.38 82 LYS A O 1
ATOM 678 N N . THR A 1 83 ? -1.245 -7.618 4.378 1.00 95.56 83 THR A N 1
ATOM 679 C CA . THR A 1 83 ? -1.403 -7.177 2.987 1.00 95.56 83 THR A CA 1
ATOM 680 C C . THR A 1 83 ? -1.876 -8.277 2.045 1.00 95.56 83 THR A C 1
ATOM 682 O O . THR A 1 83 ? -1.492 -9.439 2.179 1.00 95.56 83 THR A O 1
ATOM 685 N N . GLU A 1 84 ? -2.679 -7.895 1.056 1.00 94.56 84 GLU A N 1
ATOM 686 C CA . GLU A 1 84 ? -3.197 -8.772 0.008 1.00 94.56 84 GLU A CA 1
ATOM 687 C C . GLU A 1 84 ? -2.955 -8.156 -1.375 1.00 94.56 84 GLU A C 1
ATOM 689 O O . GLU A 1 84 ? -2.956 -6.935 -1.555 1.00 94.56 84 GLU A O 1
ATOM 694 N N . PHE A 1 85 ? -2.721 -9.020 -2.362 1.00 91.12 85 PHE A N 1
ATOM 695 C CA . PHE A 1 85 ? -2.612 -8.624 -3.759 1.00 91.12 85 PHE A CA 1
ATOM 696 C C . PHE A 1 85 ? -3.935 -8.902 -4.463 1.00 91.12 85 PHE A C 1
ATOM 698 O O . PHE A 1 85 ? -4.422 -10.030 -4.417 1.00 91.12 85 PHE A O 1
ATOM 705 N N . LEU A 1 86 ? -4.496 -7.892 -5.122 1.00 88.44 86 LEU A N 1
ATOM 706 C CA . LEU A 1 86 ? -5.726 -8.032 -5.893 1.00 88.44 86 LEU A CA 1
ATOM 707 C C . LEU A 1 86 ? -5.618 -7.184 -7.155 1.00 88.44 86 LEU A C 1
ATOM 709 O O . LEU A 1 86 ? -5.441 -5.970 -7.073 1.00 88.44 86 LEU A O 1
ATOM 713 N N . VAL A 1 87 ? -5.772 -7.821 -8.312 1.00 74.69 87 VAL A N 1
ATOM 714 C CA . VAL A 1 87 ? -6.020 -7.115 -9.568 1.00 74.69 87 VAL A CA 1
ATOM 715 C C . VAL A 1 87 ? -7.527 -6.929 -9.657 1.00 74.69 87 VAL A C 1
ATOM 717 O O . VAL A 1 87 ? -8.259 -7.896 -9.836 1.00 74.69 87 VAL A O 1
ATOM 720 N N . GLU A 1 88 ? -8.004 -5.704 -9.452 1.00 67.75 88 GLU A N 1
ATOM 721 C CA . GLU A 1 88 ? -9.392 -5.380 -9.778 1.00 67.75 88 GLU A CA 1
ATOM 722 C C . GLU A 1 88 ? -9.478 -5.293 -11.303 1.00 67.75 88 GLU A C 1
ATOM 724 O O . GLU A 1 88 ? -8.738 -4.517 -11.912 1.00 67.75 88 GLU A O 1
ATOM 729 N N . GLU A 1 89 ? -10.334 -6.108 -11.922 1.00 55.00 89 GLU A N 1
ATOM 730 C CA . GLU A 1 89 ? -10.682 -5.955 -13.334 1.00 55.00 89 GLU A CA 1
ATOM 731 C C . GLU A 1 89 ? -11.340 -4.583 -13.502 1.00 55.00 89 GLU A C 1
ATOM 733 O O . GLU A 1 89 ? -12.527 -4.393 -13.250 1.00 55.00 89 GLU A O 1
ATOM 738 N N . SER A 1 90 ? -10.548 -3.578 -13.868 1.00 48.56 90 SER A N 1
ATOM 739 C CA . SER A 1 90 ? -11.091 -2.347 -14.418 1.00 48.56 90 SER A CA 1
ATOM 740 C C . SER A 1 90 ? -11.690 -2.710 -15.770 1.00 48.56 90 SER A C 1
ATOM 742 O O . SER A 1 90 ? -10.935 -3.106 -16.658 1.00 48.56 90 SER A O 1
ATOM 744 N N . GLU A 1 91 ? -13.017 -2.619 -15.872 1.00 40.66 91 GLU A N 1
ATOM 745 C CA . GLU A 1 91 ? -13.829 -2.769 -17.083 1.00 40.66 91 GLU A CA 1
ATOM 746 C C . GLU A 1 91 ? -13.012 -2.500 -18.356 1.00 40.66 91 GLU A C 1
ATOM 748 O O . GLU A 1 91 ? -12.590 -1.371 -18.626 1.00 40.66 91 GLU A O 1
ATOM 753 N N . LEU A 1 92 ? -12.762 -3.562 -19.126 1.00 37.12 92 LEU A N 1
ATOM 754 C CA . LEU A 1 92 ? -12.351 -3.459 -20.519 1.00 37.12 92 LEU A CA 1
ATOM 755 C C . LEU A 1 92 ? -13.503 -2.777 -21.261 1.00 37.12 92 LEU A C 1
ATOM 757 O O . LEU A 1 92 ? -14.431 -3.435 -21.719 1.00 37.12 92 LEU A O 1
ATOM 761 N N . VAL A 1 93 ? -13.486 -1.447 -21.335 1.00 39.56 93 VAL A N 1
ATOM 762 C CA . VAL A 1 93 ? -14.341 -0.727 -22.276 1.00 39.56 93 VAL A CA 1
ATOM 763 C C . VAL A 1 93 ? -13.745 -0.988 -23.655 1.00 39.56 93 VAL A C 1
ATOM 765 O O . VAL A 1 93 ? -12.762 -0.354 -24.043 1.00 39.56 93 VAL A O 1
ATOM 768 N N . GLU A 1 94 ? -14.286 -1.991 -24.349 1.00 36.81 94 GLU A N 1
ATOM 769 C CA . GLU A 1 94 ? -14.094 -2.157 -25.788 1.00 36.81 94 GLU A CA 1
ATOM 770 C C . GLU A 1 94 ? -14.538 -0.852 -26.468 1.00 36.81 94 GLU A C 1
ATOM 772 O O . GLU A 1 94 ? -15.661 -0.385 -26.263 1.00 36.81 94 GLU A O 1
ATOM 777 N N . ALA A 1 95 ? -13.605 -0.220 -27.182 1.00 41.84 95 ALA A N 1
ATOM 778 C CA . ALA A 1 95 ? -13.838 0.973 -27.992 1.00 41.84 95 ALA A CA 1
ATOM 779 C C . ALA A 1 95 ? -14.299 0.591 -29.401 1.00 41.84 95 ALA A C 1
ATOM 781 O O . ALA A 1 95 ? -13.816 -0.449 -29.906 1.00 41.84 95 ALA A O 1
#

Sequence (95 aa):
MFIRATIRNRNGETFTVKVENKCNILIPRSTKENFIFYSRCGELLAKFGWKIRKYCTSDYTIDCIVTDVPFLREKLSESGFKTEFLVEESELVEA